Protein AF-T1CVU0-F1 (afdb_monomer_lite)

Organism: NCBI:txid1325130

Foldseek 3Di:
DDPVQQWDQDPVVRDIWHKDFDDLVVVLCVVCVVVVVVCVVVDDPVCPDPDPLNVVLLVLLVQLLCLCPPDDDPSSVVSNVVSLVVQCVVCVVVVNNCSSVSNVSNNVVVVSVVVSVVSVPDTDMFIDDPNDTD

Structure (mmCIF, N/CA/C/O backbone):
data_AF-T1CVU0-F1
#
_entry.id   AF-T1CVU0-F1
#
loop_
_atom_site.group_PDB
_atom_site.id
_atom_site.type_symbol
_atom_site.label_atom_id
_atom_site.label_alt_id
_atom_site.label_comp_id
_atom_site.label_asym_id
_atom_site.label_entity_id
_atom_site.label_seq_id
_atom_site.pdbx_PDB_ins_code
_atom_site.Cartn_x
_atom_site.Cartn_y
_atom_site.Cartn_z
_atom_site.occupancy
_atom_site.B_iso_or_equiv
_atom_site.auth_seq_id
_atom_site.auth_comp_id
_atom_site.auth_asym_id
_atom_site.auth_atom_id
_atom_site.pdbx_PDB_model_num
ATOM 1 N N . MET A 1 1 ? -11.603 7.604 27.768 1.00 63.91 1 MET A N 1
ATOM 2 C CA . MET A 1 1 ? -12.247 6.278 27.888 1.00 63.91 1 MET A CA 1
ATOM 3 C C . MET A 1 1 ? -11.857 5.702 29.229 1.00 63.91 1 MET A C 1
ATOM 5 O O . MET A 1 1 ? -10.725 5.923 29.637 1.00 63.91 1 MET A O 1
ATOM 9 N N . ASP A 1 2 ? -12.774 5.030 29.912 1.00 75.31 2 ASP A N 1
ATOM 10 C CA . ASP A 1 2 ? -12.480 4.323 31.156 1.00 75.31 2 ASP A CA 1
ATOM 11 C C . ASP A 1 2 ? -12.377 2.822 30.855 1.00 75.31 2 ASP A C 1
ATOM 13 O O . ASP A 1 2 ? -13.391 2.156 30.643 1.00 75.31 2 ASP A O 1
ATOM 17 N N . PHE A 1 3 ? -11.141 2.321 30.778 1.00 73.44 3 PHE A N 1
ATOM 18 C CA . PHE A 1 3 ? -10.831 0.915 30.494 1.00 73.44 3 PHE A CA 1
ATOM 19 C C . PHE A 1 3 ? -11.098 -0.021 31.667 1.00 73.44 3 PHE A C 1
ATOM 21 O O . PHE A 1 3 ? -11.378 -1.192 31.436 1.00 73.44 3 PHE A O 1
ATOM 28 N N . ALA A 1 4 ? -11.092 0.479 32.905 1.00 75.06 4 ALA A N 1
ATOM 29 C CA . ALA A 1 4 ? -11.453 -0.338 34.058 1.00 75.06 4 ALA A CA 1
ATOM 30 C C . ALA A 1 4 ? -12.957 -0.645 34.036 1.00 75.06 4 ALA A C 1
ATOM 32 O O . ALA A 1 4 ? -13.375 -1.787 34.214 1.00 75.06 4 ALA A O 1
ATOM 33 N N . ASN A 1 5 ? -13.765 0.368 33.719 1.00 75.25 5 ASN A N 1
ATOM 34 C CA . ASN A 1 5 ? -15.222 0.252 33.717 1.00 75.25 5 ASN A CA 1
ATOM 35 C C . ASN A 1 5 ? -15.825 -0.063 32.339 1.00 75.25 5 ASN A C 1
ATOM 37 O O . ASN A 1 5 ? -17.046 -0.100 32.219 1.00 75.25 5 ASN A O 1
ATOM 41 N N . HIS A 1 6 ? -15.005 -0.252 31.298 1.00 76.75 6 HIS A N 1
ATOM 42 C CA . HIS A 1 6 ? -15.453 -0.478 29.915 1.00 76.75 6 HIS A CA 1
ATOM 43 C C . HIS A 1 6 ? -16.478 0.560 29.429 1.00 76.75 6 HIS A C 1
ATOM 45 O O . HIS A 1 6 ? -17.419 0.253 28.693 1.00 76.75 6 HIS A O 1
ATOM 51 N N . THR A 1 7 ? -16.319 1.814 29.863 1.00 78.12 7 THR A N 1
ATOM 52 C CA . THR A 1 7 ? -17.257 2.889 29.529 1.00 78.12 7 THR A CA 1
ATOM 53 C C . THR A 1 7 ? -16.587 4.043 28.804 1.00 78.12 7 THR A C 1
ATOM 55 O O . THR A 1 7 ? -15.491 4.509 29.125 1.00 78.12 7 THR A O 1
ATOM 58 N N . TYR A 1 8 ? -17.293 4.551 27.805 1.00 78.19 8 TYR A N 1
ATOM 59 C CA . TYR A 1 8 ? -16.955 5.770 27.104 1.00 78.19 8 TYR A CA 1
ATOM 60 C C . TYR A 1 8 ? -18.013 6.829 27.421 1.00 78.19 8 TYR A C 1
ATOM 62 O O . TYR A 1 8 ? -19.190 6.679 27.101 1.00 78.19 8 TYR A O 1
ATOM 70 N N . LYS A 1 9 ? -17.594 7.907 28.090 1.00 75.12 9 LYS A N 1
ATOM 71 C CA . LYS A 1 9 ? -18.426 9.091 28.325 1.00 75.12 9 LYS A CA 1
ATOM 72 C C . LYS A 1 9 ? -18.176 10.075 27.191 1.00 75.12 9 LYS A C 1
ATOM 74 O O . LYS A 1 9 ? -17.079 10.622 27.096 1.00 75.12 9 LYS A O 1
ATOM 79 N N . ASN A 1 10 ? -19.185 10.302 26.361 1.00 73.69 10 ASN A N 1
ATOM 80 C CA . ASN A 1 10 ? -19.174 11.392 25.401 1.00 73.69 10 ASN A CA 1
ATOM 81 C C . ASN A 1 10 ? -19.626 12.668 26.127 1.00 73.69 10 ASN A C 1
ATOM 83 O O . ASN A 1 10 ? -20.785 12.781 26.533 1.00 73.69 10 ASN A O 1
ATOM 87 N N . LEU A 1 11 ? -18.689 13.594 26.341 1.00 75.69 11 LEU A N 1
ATOM 88 C CA . LEU A 1 11 ? -18.933 14.838 27.077 1.00 75.69 11 LEU A CA 1
ATOM 89 C C . LEU A 1 11 ? -19.822 15.809 26.287 1.00 75.69 11 LEU A C 1
ATOM 91 O O . LEU A 1 11 ? -20.664 16.471 26.891 1.00 75.69 11 LEU A O 1
ATOM 95 N N . ASP A 1 12 ? -19.713 15.814 24.958 1.00 74.69 12 ASP A N 1
ATOM 96 C CA . ASP A 1 12 ? -20.456 16.723 24.078 1.00 74.69 12 ASP A CA 1
ATOM 97 C C . ASP A 1 12 ? -21.939 16.351 23.992 1.00 74.69 12 ASP A C 1
ATOM 99 O O . ASP A 1 12 ? -22.819 17.206 24.057 1.00 74.69 12 ASP A O 1
ATOM 103 N N . LYS A 1 13 ? -22.238 15.050 23.897 1.00 73.12 13 LYS A N 1
ATOM 104 C CA . LYS A 1 13 ? -23.615 14.536 23.812 1.00 73.12 13 LYS A CA 1
ATOM 105 C C . LYS A 1 13 ? -24.203 14.110 25.161 1.00 73.12 13 LYS A C 1
ATOM 107 O O . LYS A 1 13 ? -25.321 13.604 25.185 1.00 73.12 13 LYS A O 1
ATOM 112 N N . LYS A 1 14 ? -23.460 14.248 26.269 1.00 73.50 14 LYS A N 1
ATOM 113 C CA . LYS A 1 14 ? -23.816 13.720 27.607 1.00 73.50 14 LYS A CA 1
ATOM 114 C C . LYS A 1 14 ? -24.277 12.250 27.587 1.00 73.50 14 LYS A C 1
ATOM 116 O O . LYS A 1 14 ? -25.102 11.840 28.400 1.00 73.50 14 LYS A O 1
ATOM 121 N N . THR A 1 15 ? -23.737 11.448 26.671 1.00 69.62 15 THR A N 1
ATOM 122 C CA . THR A 1 15 ? -24.093 10.031 26.491 1.00 69.62 15 THR A CA 1
ATOM 123 C C . THR A 1 15 ? -23.017 9.120 27.077 1.00 69.62 15 THR A C 1
ATOM 125 O O . THR A 1 15 ? -21.830 9.458 27.114 1.00 69.62 15 THR A O 1
ATOM 128 N N . ARG A 1 16 ? -23.439 7.958 27.586 1.00 70.31 16 ARG A N 1
ATOM 129 C CA . ARG A 1 16 ? -22.557 6.905 28.100 1.00 70.31 16 ARG A CA 1
ATOM 130 C C . ARG A 1 16 ? -22.704 5.676 27.223 1.00 70.31 16 ARG A C 1
ATOM 132 O O . ARG A 1 16 ? -23.779 5.095 27.168 1.00 70.31 16 ARG A O 1
ATOM 139 N N . TYR A 1 17 ? -21.604 5.272 26.613 1.00 75.56 17 TYR A N 1
ATOM 140 C CA . TYR A 1 17 ? -21.508 4.058 25.821 1.00 75.56 17 TYR A CA 1
ATOM 141 C C . TYR A 1 17 ? -20.733 3.013 26.609 1.00 75.56 17 TYR A C 1
ATOM 143 O O . TYR A 1 17 ? -19.780 3.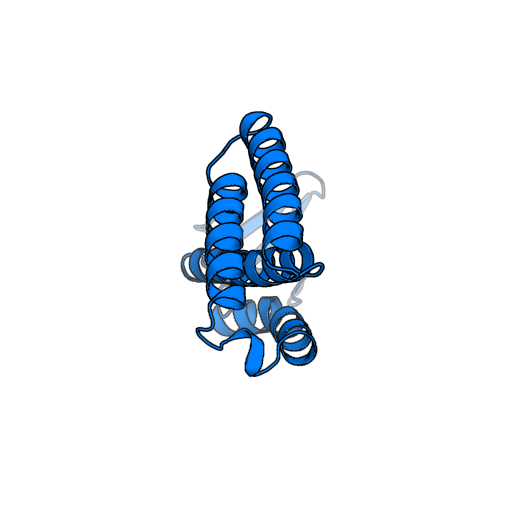341 27.322 1.00 75.56 17 TYR A O 1
ATOM 151 N N . VAL A 1 18 ? -21.127 1.755 26.468 1.00 80.56 18 VAL A N 1
ATOM 152 C CA . VAL A 1 18 ? -20.307 0.626 26.907 1.00 80.56 18 VAL A CA 1
ATOM 153 C C . VAL A 1 18 ? -19.496 0.193 25.703 1.00 80.56 18 VAL A C 1
ATOM 155 O O . VAL A 1 18 ? -20.049 0.097 24.613 1.00 80.56 18 VAL A O 1
ATOM 158 N N . PHE A 1 19 ? -18.205 -0.060 25.867 1.00 83.19 19 PHE A N 1
ATOM 159 C CA . PHE A 1 19 ? -17.436 -0.694 24.804 1.00 83.19 19 PHE A CA 1
ATOM 160 C C . PHE A 1 19 ? -17.161 -2.153 25.143 1.00 83.19 19 PHE A C 1
ATOM 162 O O . PHE A 1 19 ? -16.931 -2.501 26.300 1.00 83.19 19 PHE A O 1
ATOM 169 N N . ARG A 1 20 ? -17.218 -3.020 24.133 1.00 84.31 20 ARG A N 1
ATOM 170 C CA . ARG A 1 20 ? -16.873 -4.440 24.256 1.00 84.31 20 ARG A CA 1
ATOM 171 C C . ARG A 1 20 ? -15.812 -4.813 23.245 1.00 84.31 20 ARG A C 1
ATOM 173 O O . ARG A 1 20 ? -15.790 -4.264 22.140 1.00 84.31 20 ARG A O 1
ATOM 180 N N . ASP A 1 21 ? -14.987 -5.779 23.625 1.00 84.69 21 ASP A N 1
ATOM 181 C CA . ASP A 1 21 ? -14.034 -6.413 22.723 1.00 84.69 21 ASP A CA 1
ATOM 182 C C . ASP A 1 21 ? -14.757 -6.903 21.470 1.00 84.69 21 ASP A C 1
ATOM 184 O O . ASP A 1 21 ? -15.804 -7.556 21.539 1.00 84.69 21 ASP A O 1
ATOM 188 N N . PHE A 1 22 ? -14.202 -6.556 20.316 1.00 86.69 22 PHE A N 1
ATOM 189 C CA . PHE A 1 22 ? -14.684 -7.032 19.034 1.00 86.69 22 PHE A CA 1
ATOM 190 C C . PHE A 1 22 ? -13.738 -8.109 18.507 1.00 86.69 22 PHE A C 1
ATOM 192 O O . PHE A 1 22 ? -12.535 -8.078 18.765 1.00 86.69 22 PHE A O 1
ATOM 199 N N . ASN A 1 23 ? -14.266 -9.079 17.759 1.00 88.19 23 ASN A N 1
ATOM 200 C CA . ASN A 1 23 ? -13.429 -10.138 17.210 1.00 88.19 23 ASN A CA 1
ATOM 201 C C . ASN A 1 23 ? -12.439 -9.539 16.183 1.00 88.19 23 ASN A C 1
ATOM 203 O O . ASN A 1 23 ? -12.884 -8.998 15.163 1.00 88.19 23 ASN A O 1
ATOM 207 N N . PRO A 1 24 ? -11.114 -9.649 16.405 1.00 88.69 24 PRO A N 1
ATOM 208 C CA . PRO A 1 24 ? -10.119 -9.028 15.536 1.00 88.69 24 PRO A CA 1
ATOM 209 C C . PRO A 1 24 ? -10.153 -9.585 14.112 1.00 88.69 24 PRO A C 1
ATOM 211 O O . PRO A 1 24 ? -10.018 -8.827 13.156 1.00 88.69 24 PRO A O 1
ATOM 214 N N . TYR A 1 25 ? -10.429 -10.878 13.938 1.00 89.62 25 TYR A N 1
ATOM 215 C CA . TYR A 1 25 ? -10.530 -11.493 12.615 1.00 89.62 25 TYR A CA 1
ATOM 216 C C . TYR A 1 25 ? -11.750 -10.998 11.842 1.00 89.62 25 TYR A C 1
ATOM 218 O O . TYR A 1 25 ? -11.655 -10.758 10.639 1.00 89.62 25 TYR A O 1
ATOM 226 N N . VAL A 1 26 ? -12.885 -10.799 12.521 1.00 90.56 26 VAL A N 1
ATOM 227 C CA . VAL A 1 26 ? -14.090 -10.230 11.896 1.00 90.56 26 VAL A CA 1
ATOM 228 C C . VAL A 1 26 ? -13.836 -8.778 11.496 1.00 90.56 26 VAL A C 1
ATOM 230 O O . VAL A 1 26 ? -14.191 -8.384 10.389 1.00 90.56 26 VAL A O 1
ATOM 233 N N . PHE A 1 27 ? -13.164 -8.000 12.350 1.00 91.75 27 PHE A N 1
ATOM 234 C CA . PHE A 1 27 ? -12.804 -6.611 12.054 1.00 91.75 27 PHE A CA 1
ATOM 235 C C . PHE A 1 27 ? -11.901 -6.509 10.826 1.00 91.75 27 PHE A C 1
ATOM 237 O O . PHE A 1 27 ? -12.208 -5.771 9.892 1.00 91.75 27 PHE A O 1
ATOM 244 N N . LEU A 1 28 ? -10.821 -7.292 10.802 1.00 92.94 28 LEU A N 1
ATOM 245 C CA . LEU A 1 28 ? -9.890 -7.326 9.679 1.00 92.94 28 LEU A CA 1
ATOM 246 C C . LEU A 1 28 ? -10.591 -7.796 8.402 1.00 92.94 28 LEU A C 1
ATOM 248 O O . LEU A 1 28 ? -10.443 -7.169 7.358 1.00 92.94 28 LEU A O 1
ATOM 252 N N . SER A 1 29 ? -11.413 -8.844 8.482 1.00 92.19 29 SER A N 1
ATOM 253 C CA . SER A 1 29 ? -12.155 -9.339 7.318 1.00 92.19 29 SER A CA 1
ATOM 254 C C . SER A 1 29 ? -13.071 -8.257 6.749 1.00 92.19 29 SER A C 1
ATOM 256 O O . SER A 1 29 ? -13.006 -7.970 5.561 1.00 92.19 29 SER A O 1
ATOM 258 N N . LEU A 1 30 ? -13.871 -7.590 7.584 1.00 92.50 30 LEU A N 1
ATOM 259 C CA . LEU A 1 30 ? -14.772 -6.527 7.128 1.00 92.50 30 LEU A CA 1
ATOM 260 C C . LEU A 1 30 ? -14.022 -5.317 6.556 1.00 92.50 30 LEU A C 1
ATOM 262 O O . LEU A 1 30 ? -14.463 -4.742 5.563 1.00 92.50 30 LEU A O 1
ATOM 266 N N . LYS A 1 31 ? -12.884 -4.941 7.151 1.00 93.31 31 LYS A N 1
ATOM 267 C CA . LYS A 1 31 ? -12.074 -3.799 6.707 1.00 93.31 31 LYS A CA 1
ATOM 268 C C . LYS A 1 31 ? -11.356 -4.070 5.380 1.00 93.31 31 LYS A C 1
ATOM 270 O O . LYS A 1 31 ? -11.309 -3.188 4.526 1.00 93.31 31 LYS A O 1
ATOM 275 N N . TYR A 1 32 ? -10.808 -5.272 5.198 1.00 95.31 32 TYR A N 1
ATOM 276 C CA . TYR A 1 32 ? -9.924 -5.589 4.072 1.00 95.31 32 TYR A CA 1
ATOM 277 C C . TYR A 1 32 ? -10.594 -6.366 2.935 1.00 95.31 32 TYR A C 1
ATOM 279 O O . TYR A 1 32 ? -10.103 -6.294 1.813 1.00 95.31 32 TYR A O 1
ATOM 287 N N . LEU A 1 33 ? -11.726 -7.046 3.153 1.00 94.12 33 LEU A N 1
ATOM 288 C CA . LEU A 1 33 ? -12.432 -7.775 2.088 1.00 94.12 33 LEU A CA 1
ATOM 289 C C . LEU A 1 33 ? -12.783 -6.884 0.878 1.00 94.12 33 LEU A C 1
ATOM 291 O O . LEU A 1 33 ? -12.478 -7.297 -0.241 1.00 94.12 33 LEU A O 1
ATOM 295 N N . PRO A 1 34 ? -13.334 -5.660 1.033 1.00 94.56 34 PRO A N 1
ATOM 296 C CA . PRO A 1 34 ? -13.604 -4.795 -0.118 1.00 94.56 34 PRO A CA 1
ATOM 297 C C . PRO A 1 34 ? -12.331 -4.433 -0.893 1.00 94.56 34 PRO A C 1
ATOM 299 O O . PRO A 1 34 ? -12.338 -4.391 -2.121 1.00 94.56 34 PRO A O 1
ATOM 302 N N . ILE A 1 35 ? -11.221 -4.221 -0.181 1.00 94.56 35 ILE A N 1
ATOM 303 C CA . ILE A 1 35 ? -9.918 -3.901 -0.776 1.00 94.56 35 ILE A CA 1
ATOM 304 C C . ILE A 1 35 ? -9.387 -5.105 -1.563 1.00 94.56 35 ILE A C 1
ATOM 306 O O . ILE A 1 35 ? -8.942 -4.954 -2.699 1.00 94.56 35 ILE A O 1
ATOM 310 N N . LEU A 1 36 ? -9.482 -6.307 -0.990 1.00 93.12 36 LEU A N 1
ATOM 311 C CA . LEU A 1 36 ? -9.075 -7.549 -1.645 1.00 93.12 36 LEU A CA 1
ATOM 312 C C . LEU A 1 36 ? -9.908 -7.837 -2.897 1.00 93.12 36 LEU A C 1
ATOM 314 O O . LEU A 1 36 ? -9.349 -8.286 -3.892 1.00 93.12 36 LEU A O 1
ATOM 318 N N . LEU A 1 37 ? -11.210 -7.533 -2.886 1.00 94.94 37 LEU A N 1
ATOM 319 C CA . LEU A 1 37 ? -12.059 -7.645 -4.077 1.00 94.94 37 LEU A CA 1
ATOM 320 C C . LEU A 1 37 ? -11.599 -6.693 -5.186 1.00 94.94 37 LEU A C 1
ATOM 322 O O . LEU A 1 37 ? -11.473 -7.113 -6.332 1.00 94.94 37 LEU A O 1
ATOM 326 N N . VAL A 1 38 ? -11.285 -5.435 -4.860 1.00 94.56 38 VAL A N 1
ATOM 327 C CA . VAL A 1 38 ? -10.722 -4.492 -5.842 1.00 94.56 38 VAL A CA 1
ATOM 328 C C . VAL A 1 38 ? -9.396 -5.019 -6.390 1.00 94.56 38 VAL A C 1
ATOM 330 O O . VAL A 1 38 ? -9.191 -5.032 -7.602 1.00 94.56 38 VAL A O 1
ATOM 333 N N . PHE A 1 39 ? -8.507 -5.515 -5.528 1.00 93.88 39 PHE A N 1
ATOM 334 C CA . PHE A 1 39 ? -7.235 -6.084 -5.971 1.00 93.88 39 PHE A CA 1
ATOM 335 C C . PHE A 1 39 ? -7.417 -7.326 -6.840 1.00 93.88 39 PHE A C 1
ATOM 337 O O . PHE A 1 39 ? -6.703 -7.461 -7.827 1.00 93.88 39 PHE A O 1
ATOM 344 N N . TYR A 1 40 ? -8.397 -8.176 -6.547 1.00 92.62 40 TYR A N 1
ATOM 345 C CA . TYR A 1 40 ? -8.713 -9.336 -7.374 1.00 92.62 40 TYR A CA 1
ATOM 346 C C . TYR A 1 40 ? -9.060 -8.950 -8.820 1.00 92.62 40 TYR A C 1
ATOM 348 O O . TYR A 1 40 ? -8.607 -9.611 -9.749 1.00 92.62 40 TYR A O 1
ATOM 356 N N . PHE A 1 41 ? -9.803 -7.858 -9.030 1.00 93.50 41 PHE A N 1
ATOM 357 C CA . PHE A 1 41 ? -10.131 -7.383 -10.380 1.00 93.50 41 PHE A CA 1
ATOM 358 C C . PHE A 1 41 ? -9.016 -6.556 -11.031 1.00 93.50 41 PHE A C 1
ATOM 360 O O . PHE A 1 41 ? -8.914 -6.517 -12.256 1.00 93.50 41 PHE A O 1
ATOM 367 N N . CYS A 1 42 ? -8.187 -5.875 -10.239 1.00 93.06 42 CYS A N 1
ATOM 368 C CA . CYS A 1 42 ? -7.129 -5.016 -10.766 1.00 93.06 42 CYS A CA 1
ATOM 369 C C . CYS A 1 42 ? -5.813 -5.756 -11.036 1.00 93.06 42 CYS A C 1
ATOM 371 O O . CYS A 1 42 ? -5.035 -5.291 -11.870 1.00 93.06 42 CYS A O 1
ATOM 373 N N . PHE A 1 43 ? -5.519 -6.850 -10.330 1.00 94.06 43 PHE A N 1
ATOM 374 C CA . PHE A 1 43 ? -4.271 -7.604 -10.452 1.00 94.06 43 PHE A CA 1
ATOM 375 C C . PHE A 1 43 ? -4.450 -8.880 -11.272 1.00 94.06 43 PHE A C 1
ATOM 377 O O . PHE A 1 43 ? -5.433 -9.598 -11.159 1.00 94.06 43 PHE A O 1
ATOM 384 N N . SER A 1 44 ? -3.443 -9.171 -12.084 1.00 91.31 44 SER A N 1
ATOM 385 C CA . SER A 1 44 ? -3.333 -10.353 -12.927 1.00 91.31 44 SER A CA 1
ATOM 386 C C . SER A 1 44 ? -2.112 -11.179 -12.520 1.00 91.31 44 SER A C 1
ATOM 388 O O . SER A 1 44 ? -1.221 -10.697 -11.821 1.00 91.31 44 SER A O 1
ATOM 390 N N . MET A 1 45 ? -2.018 -12.417 -13.009 1.00 88.81 45 MET A N 1
ATOM 391 C CA . MET A 1 45 ? -0.846 -13.271 -12.774 1.00 88.81 45 MET A CA 1
ATOM 392 C C . MET A 1 45 ? 0.466 -12.623 -13.254 1.00 88.81 45 MET A C 1
ATOM 394 O O . MET A 1 45 ? 1.513 -12.820 -12.643 1.00 88.81 45 MET A O 1
ATOM 398 N N . TYR A 1 46 ? 0.410 -11.816 -14.319 1.00 88.00 46 TYR A N 1
ATOM 399 C CA . TYR A 1 46 ? 1.582 -11.147 -14.885 1.00 88.00 46 TYR A CA 1
ATOM 400 C C . TYR A 1 46 ? 2.163 -10.076 -13.966 1.00 88.00 46 TYR A C 1
ATOM 402 O O . TYR A 1 46 ? 3.372 -9.842 -14.007 1.00 88.00 46 TYR A O 1
ATOM 410 N N . ASP A 1 47 ? 1.334 -9.464 -13.119 1.00 88.38 47 ASP A N 1
ATOM 411 C CA . ASP A 1 47 ? 1.794 -8.463 -12.159 1.00 88.38 47 ASP A CA 1
ATOM 412 C C . ASP A 1 47 ? 2.789 -9.073 -11.165 1.00 88.38 47 ASP A C 1
ATOM 414 O O . ASP A 1 47 ? 3.751 -8.414 -10.797 1.00 88.38 47 ASP A O 1
ATOM 418 N N . PHE A 1 48 ? 2.622 -10.355 -10.820 1.00 89.19 48 PHE A N 1
ATOM 419 C CA . PHE A 1 48 ? 3.483 -11.095 -9.890 1.00 89.19 48 PHE 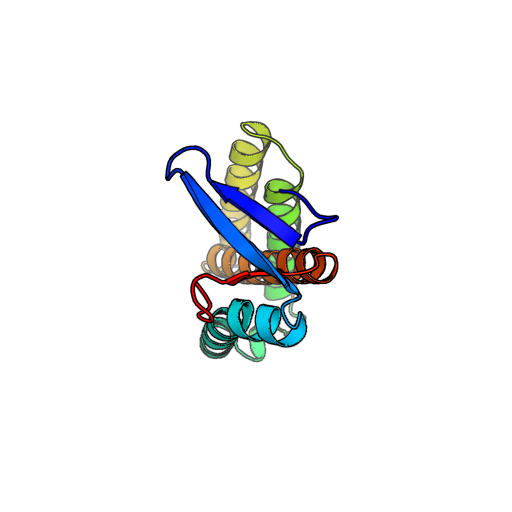A CA 1
ATOM 420 C C . PHE A 1 48 ? 4.652 -11.824 -10.568 1.00 89.19 48 PHE A C 1
ATOM 422 O O . PHE A 1 48 ? 5.356 -12.610 -9.932 1.00 89.19 48 PHE A O 1
ATOM 429 N N . SER A 1 49 ? 4.870 -11.590 -11.863 1.00 89.25 49 SER A N 1
ATOM 430 C CA . SER A 1 49 ? 6.032 -12.137 -12.563 1.00 89.25 49 SER A CA 1
ATOM 431 C C . SER A 1 49 ? 7.297 -11.345 -12.219 1.00 89.25 49 SER A C 1
ATOM 433 O O . SER A 1 49 ? 7.260 -10.124 -12.096 1.00 89.25 49 SER A O 1
ATOM 435 N N . PHE A 1 50 ? 8.445 -12.016 -12.103 1.00 87.38 50 PHE A N 1
ATOM 436 C CA . PHE A 1 50 ? 9.748 -11.381 -11.846 1.00 87.38 50 PHE A CA 1
ATOM 437 C C . PHE A 1 50 ? 10.469 -11.012 -13.149 1.00 87.38 50 PHE A C 1
ATOM 439 O O . PHE A 1 50 ? 11.602 -11.419 -13.396 1.00 87.38 50 PHE A O 1
ATOM 446 N N . ASN A 1 51 ? 9.796 -10.263 -14.020 1.00 89.69 51 ASN A N 1
ATOM 447 C CA . ASN A 1 51 ? 10.423 -9.722 -15.219 1.00 89.69 51 ASN A CA 1
ATOM 448 C C . ASN A 1 51 ? 11.096 -8.367 -14.923 1.00 89.69 51 ASN A C 1
ATOM 450 O O . ASN A 1 51 ? 10.852 -7.727 -13.900 1.00 89.69 51 ASN A O 1
ATOM 454 N N . LYS A 1 52 ? 11.969 -7.906 -15.826 1.00 87.38 52 LYS A N 1
ATOM 455 C CA . LYS A 1 52 ? 12.723 -6.656 -15.633 1.00 87.38 52 LYS A CA 1
ATOM 456 C C . LYS A 1 52 ? 11.806 -5.447 -15.397 1.00 87.38 52 LYS A C 1
ATOM 458 O O . LYS A 1 52 ? 12.107 -4.607 -14.555 1.00 87.38 52 LYS A O 1
ATOM 463 N N . ASN A 1 53 ? 10.685 -5.369 -16.112 1.00 88.25 53 ASN A N 1
ATOM 464 C CA . ASN A 1 53 ? 9.764 -4.235 -16.048 1.00 88.25 53 ASN A CA 1
ATOM 465 C C . ASN A 1 53 ? 8.998 -4.206 -14.719 1.00 88.25 53 ASN A C 1
ATOM 467 O O . ASN A 1 53 ? 8.877 -3.150 -14.098 1.00 88.25 53 ASN A O 1
ATOM 471 N N . THR A 1 54 ? 8.517 -5.360 -14.256 1.00 91.44 54 THR A N 1
ATOM 472 C CA . THR A 1 54 ? 7.793 -5.493 -12.988 1.00 91.44 54 THR A CA 1
ATOM 473 C C . THR A 1 54 ? 8.715 -5.275 -11.797 1.00 91.44 54 THR A C 1
ATOM 475 O O . THR A 1 54 ? 8.331 -4.573 -10.868 1.00 91.44 54 THR A O 1
ATOM 478 N N . ILE A 1 55 ? 9.954 -5.775 -11.841 1.00 94.06 55 ILE A N 1
ATOM 479 C CA . ILE A 1 55 ? 10.952 -5.539 -10.786 1.00 94.06 55 ILE A CA 1
ATOM 480 C C . ILE A 1 55 ? 11.242 -4.043 -10.633 1.00 94.06 55 ILE A C 1
ATOM 482 O O . ILE A 1 55 ? 11.227 -3.533 -9.515 1.00 94.06 55 ILE A O 1
ATOM 486 N N . VAL A 1 56 ? 11.459 -3.318 -11.736 1.00 94.75 56 VAL A N 1
ATOM 487 C CA . VAL A 1 56 ? 11.680 -1.862 -11.684 1.00 94.75 56 VAL A CA 1
ATOM 488 C C . VAL A 1 56 ? 10.473 -1.151 -11.073 1.00 94.75 56 VAL A C 1
ATOM 490 O O . VAL A 1 56 ? 10.637 -0.304 -10.194 1.00 94.75 56 VAL A O 1
ATOM 493 N N . ALA A 1 57 ? 9.259 -1.528 -11.481 1.00 95.75 57 ALA A N 1
ATOM 494 C CA . ALA A 1 57 ? 8.040 -0.975 -10.907 1.00 95.75 57 ALA A CA 1
ATOM 495 C C . ALA A 1 57 ? 7.916 -1.271 -9.402 1.00 95.75 57 ALA A C 1
ATOM 497 O O . ALA A 1 57 ? 7.555 -0.378 -8.638 1.00 95.75 57 ALA A O 1
ATOM 498 N N . TYR A 1 58 ? 8.259 -2.483 -8.956 1.00 95.75 58 TYR A N 1
ATOM 499 C CA . TYR A 1 58 ? 8.253 -2.857 -7.541 1.00 95.75 58 TYR A CA 1
ATOM 500 C C . TYR A 1 58 ? 9.263 -2.062 -6.718 1.00 95.75 58 TYR A C 1
ATOM 502 O O . TYR A 1 58 ? 8.923 -1.588 -5.637 1.00 95.75 58 TYR A O 1
ATOM 510 N N . VAL A 1 59 ? 10.482 -1.874 -7.227 1.00 95.88 59 VAL A N 1
ATOM 511 C CA . VAL A 1 59 ? 11.518 -1.088 -6.542 1.00 95.88 59 VAL A CA 1
ATOM 512 C C . VAL A 1 59 ? 11.068 0.363 -6.380 1.00 95.88 59 VAL A C 1
ATOM 514 O O . VAL A 1 59 ? 11.127 0.908 -5.279 1.00 95.88 59 VAL A O 1
ATOM 517 N N . LEU A 1 60 ? 10.560 0.981 -7.449 1.00 97.00 60 LEU A N 1
ATOM 518 C CA . LEU A 1 60 ? 10.047 2.352 -7.402 1.00 97.00 60 LEU A CA 1
ATOM 519 C C . LEU A 1 60 ? 8.838 2.478 -6.464 1.00 97.00 60 LEU A C 1
ATOM 521 O O . LEU A 1 60 ? 8.770 3.425 -5.682 1.00 97.00 60 LEU A O 1
ATOM 525 N N . ALA A 1 61 ? 7.921 1.509 -6.494 1.00 97.50 61 ALA A N 1
ATOM 526 C CA . ALA A 1 61 ? 6.772 1.456 -5.596 1.00 97.50 61 ALA A CA 1
ATOM 527 C C . ALA A 1 61 ? 7.194 1.345 -4.128 1.00 97.50 61 ALA A C 1
ATOM 529 O O . ALA A 1 61 ? 6.668 2.063 -3.285 1.00 97.50 61 ALA A O 1
ATOM 530 N N . PHE A 1 62 ? 8.178 0.498 -3.828 1.00 96.88 62 PHE A N 1
ATOM 531 C CA . PHE A 1 62 ? 8.712 0.332 -2.482 1.00 96.88 62 PHE A CA 1
ATOM 532 C C . PHE A 1 62 ? 9.367 1.618 -1.962 1.00 96.88 62 PHE A C 1
ATOM 534 O O . PHE A 1 62 ? 9.065 2.059 -0.854 1.00 96.88 62 PHE A O 1
ATOM 541 N N . ILE A 1 63 ? 10.202 2.274 -2.777 1.00 96.50 63 ILE A N 1
ATOM 542 C CA . ILE A 1 63 ? 10.813 3.567 -2.424 1.00 96.50 63 ILE A CA 1
ATOM 543 C C . ILE A 1 63 ? 9.726 4.627 -2.194 1.00 96.50 63 ILE A C 1
ATOM 545 O O . ILE A 1 63 ? 9.811 5.402 -1.238 1.00 96.50 63 ILE A O 1
ATOM 549 N N . LEU A 1 64 ? 8.675 4.641 -3.022 1.00 97.25 64 LEU A N 1
ATOM 550 C CA . LEU A 1 64 ? 7.533 5.536 -2.843 1.00 97.25 64 LEU A CA 1
ATOM 551 C C . LEU A 1 64 ? 6.785 5.248 -1.533 1.00 97.25 64 LEU A C 1
ATOM 553 O O . LEU A 1 64 ? 6.464 6.180 -0.798 1.00 97.25 64 LEU A O 1
ATOM 557 N N . THR A 1 65 ? 6.561 3.977 -1.188 1.00 96.81 65 THR A N 1
ATOM 558 C CA . THR A 1 65 ? 5.956 3.588 0.093 1.00 96.81 65 THR A CA 1
ATOM 559 C C . THR A 1 65 ? 6.790 4.079 1.270 1.00 96.81 65 THR A C 1
ATOM 561 O O . THR A 1 65 ? 6.228 4.639 2.213 1.00 96.81 65 THR A O 1
ATOM 564 N N . LEU A 1 66 ? 8.116 3.924 1.214 1.00 94.94 66 LEU A N 1
ATOM 565 C CA . LEU A 1 66 ? 9.005 4.423 2.260 1.00 94.94 66 LEU A CA 1
ATOM 566 C C . LEU A 1 66 ? 8.930 5.949 2.383 1.00 94.94 66 LEU A C 1
ATOM 568 O O . LEU A 1 66 ? 8.753 6.468 3.482 1.00 94.94 66 LEU A O 1
ATOM 572 N N . SER A 1 67 ? 8.991 6.663 1.256 1.00 95.25 67 SER A N 1
ATOM 573 C CA . SER A 1 67 ? 8.849 8.122 1.214 1.00 95.25 67 SER A CA 1
ATOM 574 C C . SER A 1 67 ? 7.541 8.580 1.868 1.00 95.25 67 SER A C 1
ATOM 576 O O . SER A 1 67 ? 7.548 9.484 2.700 1.00 95.25 67 SER A O 1
ATOM 578 N N . VAL A 1 68 ? 6.418 7.935 1.547 1.00 94.88 68 VAL A N 1
ATOM 579 C CA . VAL A 1 68 ? 5.102 8.347 2.052 1.00 94.88 68 VAL A CA 1
ATOM 580 C C . VAL A 1 68 ? 4.927 8.071 3.546 1.00 94.88 68 VAL A C 1
ATOM 582 O O . VAL A 1 68 ? 4.326 8.894 4.240 1.00 94.88 68 VAL A O 1
ATOM 585 N N . ASN A 1 69 ? 5.439 6.942 4.040 1.00 92.31 69 ASN A N 1
ATOM 586 C CA . ASN A 1 69 ? 5.195 6.503 5.415 1.00 92.31 69 ASN A CA 1
ATOM 587 C C . ASN A 1 69 ? 6.239 7.003 6.423 1.00 92.31 69 ASN A C 1
ATOM 589 O O . ASN A 1 69 ? 5.895 7.178 7.587 1.00 92.31 69 ASN A O 1
ATOM 593 N N . PHE A 1 70 ? 7.484 7.250 6.001 1.00 91.06 70 PHE A N 1
ATOM 594 C CA . PHE A 1 70 ? 8.577 7.616 6.913 1.00 91.06 70 PHE A CA 1
ATOM 595 C C . PHE A 1 70 ? 9.024 9.079 6.813 1.00 91.06 70 PHE A C 1
ATOM 597 O O . PHE A 1 70 ? 9.701 9.555 7.720 1.00 91.06 70 PHE A O 1
ATOM 604 N N . LEU A 1 71 ? 8.673 9.809 5.747 1.00 93.12 71 LEU A N 1
ATOM 605 C CA . LEU A 1 71 ? 9.012 11.231 5.632 1.00 93.12 71 LEU A CA 1
ATOM 606 C C . LEU A 1 71 ? 7.856 12.126 6.071 1.00 93.12 71 LEU A C 1
ATOM 608 O O . LEU A 1 71 ? 6.677 11.845 5.842 1.00 93.12 71 LEU A O 1
ATOM 612 N N . GLU A 1 72 ? 8.212 13.279 6.628 1.00 92.25 72 GLU A N 1
ATOM 613 C CA . GLU A 1 72 ? 7.244 14.264 7.088 1.00 92.25 72 GLU A CA 1
ATOM 614 C C . GLU A 1 72 ? 6.955 15.342 6.034 1.00 92.25 72 GLU A C 1
ATOM 616 O O . GLU A 1 72 ? 7.830 15.791 5.287 1.00 92.25 72 GLU A O 1
ATOM 621 N N . ASN A 1 73 ? 5.695 15.788 6.013 1.00 90.94 73 ASN A N 1
ATOM 622 C CA . ASN A 1 73 ? 5.216 17.035 5.412 1.00 90.94 73 ASN A CA 1
ATOM 623 C C . ASN A 1 73 ? 5.835 17.390 4.047 1.00 90.94 73 ASN A C 1
ATOM 625 O O . ASN A 1 73 ? 5.430 16.849 3.015 1.00 90.94 73 ASN A O 1
ATOM 629 N N . LEU A 1 74 ? 6.767 18.347 4.036 1.00 91.62 74 LEU A N 1
ATOM 630 C CA . LEU A 1 74 ? 7.352 18.915 2.826 1.00 91.62 74 LEU A CA 1
ATOM 631 C C . LEU A 1 74 ? 8.266 17.910 2.113 1.00 91.62 74 LEU A C 1
ATOM 633 O O . LEU A 1 74 ? 8.154 17.738 0.899 1.00 91.62 74 LEU A O 1
ATOM 637 N N . ALA A 1 75 ? 9.108 17.201 2.870 1.00 92.56 75 ALA A N 1
ATOM 638 C CA . ALA A 1 75 ? 10.031 16.206 2.332 1.00 92.56 75 ALA A CA 1
ATOM 639 C C . ALA A 1 75 ? 9.272 15.067 1.644 1.00 92.56 75 ALA A C 1
ATOM 641 O O . ALA A 1 75 ? 9.631 14.672 0.535 1.00 92.56 75 ALA A O 1
ATOM 642 N N . ARG A 1 76 ? 8.166 14.607 2.242 1.00 95.25 76 ARG A N 1
ATOM 643 C CA . ARG A 1 76 ? 7.278 13.607 1.634 1.00 95.25 76 ARG A CA 1
ATOM 644 C C . ARG A 1 76 ? 6.749 14.056 0.275 1.00 95.25 76 ARG A C 1
ATOM 646 O O . ARG A 1 76 ? 6.865 13.319 -0.698 1.00 95.25 76 ARG A O 1
ATOM 653 N N . LYS A 1 77 ? 6.200 15.273 0.190 1.00 94.31 77 LYS A N 1
ATOM 654 C CA . LYS A 1 77 ? 5.625 15.806 -1.058 1.00 94.31 77 LYS A CA 1
ATOM 655 C C . LYS A 1 77 ? 6.669 15.891 -2.172 1.00 94.31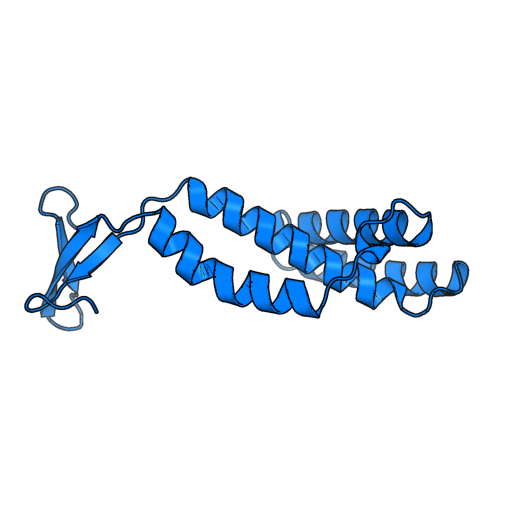 77 LYS A C 1
ATOM 657 O O . LYS A 1 77 ? 6.415 15.407 -3.271 1.00 94.31 77 LYS A O 1
ATOM 662 N N . PHE A 1 78 ? 7.838 16.463 -1.880 1.00 95.88 78 PHE A N 1
ATOM 663 C CA . PHE A 1 78 ? 8.904 16.603 -2.874 1.00 95.88 78 PHE A CA 1
ATOM 664 C C . PHE A 1 78 ? 9.467 15.255 -3.316 1.00 95.88 78 PHE A C 1
ATOM 666 O O . PHE A 1 78 ? 9.560 15.002 -4.512 1.00 95.88 78 PHE A O 1
ATOM 673 N N . THR A 1 79 ? 9.806 14.372 -2.376 1.00 94.75 79 THR A N 1
ATOM 674 C CA . THR A 1 79 ? 10.373 13.057 -2.716 1.00 94.75 79 THR A CA 1
ATOM 675 C C . THR A 1 79 ? 9.386 12.201 -3.502 1.00 94.75 79 THR A C 1
ATOM 677 O O . THR A 1 79 ? 9.770 11.633 -4.519 1.00 94.75 79 THR A O 1
ATOM 680 N N . SER A 1 80 ? 8.106 12.178 -3.115 1.00 95.75 80 SER A N 1
ATOM 681 C CA . SER A 1 80 ? 7.062 11.478 -3.872 1.00 95.75 80 SER A CA 1
ATOM 682 C C . SER A 1 80 ? 6.919 12.029 -5.296 1.00 95.75 80 SER A C 1
ATOM 684 O O . SER A 1 80 ? 6.873 11.254 -6.248 1.00 95.75 80 SER A O 1
ATOM 686 N N . ALA A 1 81 ? 6.916 13.357 -5.471 1.00 95.88 81 ALA A N 1
ATOM 687 C CA . ALA A 1 81 ? 6.854 13.975 -6.797 1.00 95.88 81 ALA A CA 1
ATOM 688 C C . ALA A 1 81 ? 8.078 13.625 -7.663 1.00 95.88 81 ALA A C 1
ATOM 690 O O . ALA A 1 81 ? 7.924 13.281 -8.833 1.00 95.88 81 ALA A O 1
ATOM 691 N N . ILE A 1 82 ? 9.282 13.653 -7.082 1.00 96.50 82 ILE A N 1
ATOM 692 C CA . ILE A 1 82 ? 10.524 13.280 -7.772 1.00 96.50 82 ILE A CA 1
ATOM 693 C C . ILE A 1 82 ? 10.485 11.811 -8.200 1.00 96.50 82 ILE A C 1
ATOM 695 O O . ILE A 1 82 ? 10.797 11.516 -9.349 1.00 96.50 82 ILE A O 1
ATOM 699 N N . ILE A 1 83 ? 10.064 10.892 -7.325 1.00 96.44 83 ILE A N 1
ATOM 700 C CA . ILE A 1 83 ? 9.951 9.463 -7.657 1.00 96.44 83 ILE A CA 1
ATOM 701 C C . ILE A 1 83 ? 8.976 9.252 -8.820 1.00 96.44 83 ILE A C 1
ATOM 703 O O . ILE A 1 83 ? 9.276 8.484 -9.733 1.00 96.44 83 ILE A O 1
ATOM 707 N N . LEU A 1 84 ? 7.840 9.957 -8.831 1.00 96.12 84 LEU A N 1
ATOM 708 C CA . LEU A 1 84 ? 6.871 9.861 -9.925 1.00 96.12 84 LEU A CA 1
ATOM 709 C C . LEU A 1 84 ? 7.437 10.405 -11.244 1.00 96.12 84 LEU A C 1
ATOM 711 O O . LEU A 1 84 ? 7.323 9.737 -12.272 1.00 96.12 84 LEU A O 1
ATOM 715 N N . LEU A 1 85 ? 8.118 11.553 -11.227 1.00 96.06 85 LEU A N 1
ATOM 716 C CA . LEU A 1 85 ? 8.786 12.092 -12.418 1.00 96.06 85 LEU A CA 1
ATOM 717 C C . LEU A 1 85 ? 9.894 11.160 -12.930 1.00 96.06 85 LEU A C 1
ATOM 719 O O . LEU A 1 85 ? 9.985 10.912 -14.132 1.00 96.06 85 LEU A O 1
ATOM 723 N N . LEU A 1 86 ? 10.695 10.587 -12.029 1.00 95.62 86 LEU A N 1
ATOM 724 C CA . LEU A 1 86 ? 11.713 9.596 -12.382 1.00 95.62 86 LEU A CA 1
ATOM 725 C C . LEU A 1 86 ? 11.083 8.335 -12.972 1.00 95.62 86 LEU A C 1
ATOM 727 O O . LEU A 1 86 ? 11.574 7.829 -13.975 1.00 95.62 86 LEU A O 1
ATOM 731 N N . SER A 1 87 ? 9.975 7.851 -12.406 1.00 95.44 87 SER A N 1
ATOM 732 C CA . SER A 1 87 ? 9.260 6.691 -12.944 1.00 95.44 87 SER A CA 1
ATOM 733 C C . SER A 1 87 ? 8.733 6.940 -14.358 1.00 95.44 87 SER A C 1
ATOM 735 O O . SER A 1 87 ? 8.767 6.037 -15.189 1.00 95.44 87 SER A O 1
ATOM 737 N N . PHE A 1 88 ? 8.330 8.175 -14.669 1.00 94.50 88 PHE A N 1
ATOM 738 C CA . PHE A 1 88 ? 7.967 8.564 -16.027 1.00 94.50 88 PHE A CA 1
ATOM 739 C C . PHE A 1 88 ? 9.193 8.515 -16.947 1.00 94.50 88 PHE A C 1
ATOM 741 O O . PHE A 1 88 ? 9.164 7.816 -17.954 1.00 94.50 88 PHE A O 1
ATOM 748 N N . GLY A 1 89 ? 10.304 9.158 -16.566 1.00 93.56 89 GLY A N 1
ATOM 749 C CA . GLY A 1 89 ? 11.544 9.153 -17.353 1.00 93.56 89 GLY A CA 1
ATOM 750 C C . GLY A 1 89 ? 12.107 7.749 -17.615 1.00 93.56 89 GLY A C 1
ATOM 751 O O . GLY A 1 89 ? 12.471 7.426 -18.744 1.00 93.56 89 GLY A O 1
ATOM 752 N N . ILE A 1 90 ? 12.112 6.884 -16.596 1.00 94.19 90 ILE A N 1
ATOM 753 C CA . ILE A 1 90 ? 12.522 5.477 -16.725 1.00 94.19 90 ILE A CA 1
ATOM 754 C C . ILE A 1 90 ? 11.557 4.719 -17.645 1.00 94.19 90 ILE A C 1
ATOM 756 O O . ILE A 1 90 ? 12.000 3.921 -18.470 1.00 94.19 90 ILE A O 1
ATOM 760 N N . GLY A 1 91 ? 10.253 4.993 -17.545 1.00 94.06 91 GLY A N 1
ATOM 761 C CA . GLY A 1 91 ? 9.236 4.406 -18.415 1.00 94.06 91 GLY A CA 1
ATOM 762 C C . GLY A 1 91 ? 9.496 4.698 -19.893 1.00 94.06 91 GLY A C 1
ATOM 763 O O . GLY A 1 91 ? 9.457 3.775 -20.702 1.00 94.06 91 GLY A O 1
ATOM 764 N N . PHE A 1 92 ? 9.856 5.941 -20.236 1.00 93.38 92 PHE A N 1
ATOM 765 C CA . PHE A 1 92 ? 10.252 6.304 -21.604 1.00 93.38 92 PHE A CA 1
ATOM 766 C C . PHE A 1 92 ? 11.508 5.566 -22.069 1.00 93.38 92 PHE A C 1
ATOM 768 O O . PHE A 1 92 ? 11.528 5.056 -23.184 1.00 93.38 92 PHE A O 1
ATOM 775 N N . PHE A 1 93 ? 12.538 5.470 -21.223 1.00 92.75 93 PHE A N 1
ATOM 776 C CA . PHE A 1 93 ? 13.787 4.783 -21.574 1.00 92.75 93 PHE A CA 1
ATOM 777 C C . PHE A 1 93 ? 13.604 3.271 -21.790 1.00 92.75 93 PHE A C 1
ATOM 779 O O . PHE A 1 93 ? 14.319 2.664 -22.581 1.00 92.75 93 PHE A O 1
ATOM 786 N N . MET A 1 94 ? 12.655 2.654 -21.085 1.00 91.88 94 MET A N 1
ATOM 787 C CA . MET A 1 94 ? 12.362 1.220 -21.175 1.00 91.88 94 MET A CA 1
ATOM 788 C C . MET A 1 94 ? 11.245 0.878 -22.172 1.00 91.88 94 MET A C 1
ATOM 790 O O . MET A 1 94 ? 10.805 -0.270 -22.190 1.00 91.88 94 MET A O 1
ATOM 794 N N . GLU A 1 95 ? 10.749 1.854 -22.941 1.00 90.69 95 GLU A N 1
ATOM 795 C CA . GLU A 1 95 ? 9.584 1.707 -23.834 1.00 90.69 95 GLU A CA 1
ATOM 796 C C . GLU A 1 95 ? 8.316 1.200 -23.110 1.00 90.69 95 GLU A C 1
ATOM 798 O O . GLU A 1 95 ? 7.403 0.630 -23.706 1.00 90.69 95 GLU A O 1
ATOM 803 N N . ASN A 1 96 ? 8.231 1.432 -21.796 1.00 89.56 96 ASN A N 1
ATOM 804 C CA . ASN A 1 96 ? 7.094 1.072 -20.957 1.00 89.56 96 ASN A CA 1
ATOM 805 C C . ASN A 1 96 ? 6.391 2.336 -20.454 1.00 89.56 96 ASN A C 1
ATOM 807 O O . ASN A 1 96 ? 6.577 2.778 -19.317 1.00 89.56 96 ASN A O 1
ATOM 811 N N . TYR A 1 97 ? 5.540 2.905 -21.306 1.00 89.19 97 TYR A N 1
ATOM 812 C CA . TYR A 1 97 ? 4.803 4.140 -21.015 1.00 89.19 97 TYR A CA 1
ATOM 813 C C . TYR A 1 97 ? 3.866 4.029 -19.803 1.00 89.19 97 TYR A C 1
ATOM 815 O O . TYR A 1 97 ? 3.546 5.032 -19.167 1.00 89.19 97 TYR A O 1
ATOM 823 N N . PHE A 1 98 ? 3.458 2.811 -19.441 1.00 92.00 98 PHE A N 1
ATOM 824 C CA . PHE A 1 98 ? 2.570 2.553 -18.309 1.00 92.00 98 PHE A CA 1
ATOM 825 C C . PHE A 1 98 ? 3.316 2.279 -16.999 1.00 92.00 98 PHE A C 1
ATOM 827 O O . PHE A 1 98 ? 2.678 1.963 -15.994 1.00 92.00 98 PHE A O 1
ATOM 834 N N . LEU A 1 99 ? 4.646 2.432 -16.962 1.00 93.56 99 LEU A N 1
ATOM 835 C CA . LEU A 1 99 ? 5.448 2.156 -15.768 1.00 93.56 99 LEU A CA 1
ATOM 836 C C . LEU A 1 99 ? 4.927 2.899 -14.531 1.00 93.56 99 LEU A C 1
ATOM 838 O O . LEU A 1 99 ? 4.783 2.290 -13.476 1.00 93.56 99 LEU A O 1
ATOM 842 N N . VAL A 1 100 ? 4.566 4.179 -14.667 1.00 94.88 100 VAL A N 1
ATOM 843 C CA . VAL A 1 100 ? 4.009 4.985 -13.564 1.00 94.88 100 VAL A CA 1
ATOM 844 C C . VAL A 1 100 ? 2.732 4.360 -12.993 1.00 94.88 100 VAL A C 1
ATOM 846 O O . VAL A 1 100 ? 2.556 4.309 -11.777 1.00 94.88 100 VAL A O 1
ATOM 849 N N . ALA A 1 101 ? 1.850 3.843 -13.853 1.00 94.56 101 ALA A N 1
ATOM 850 C CA . ALA A 1 101 ? 0.615 3.197 -13.421 1.00 94.56 101 ALA A CA 1
ATOM 851 C C . ALA A 1 101 ? 0.906 1.906 -12.639 1.00 94.56 101 ALA A C 1
ATOM 853 O O . ALA A 1 101 ? 0.302 1.678 -11.591 1.00 94.56 101 ALA A O 1
ATOM 854 N N . TYR A 1 102 ? 1.878 1.105 -13.091 1.00 94.81 102 TYR A N 1
ATOM 855 C CA . TYR A 1 102 ? 2.334 -0.078 -12.354 1.00 94.81 102 TYR A CA 1
ATOM 856 C C . TYR A 1 102 ? 2.967 0.291 -11.007 1.00 94.81 102 TYR A C 1
ATOM 858 O O . TYR A 1 102 ? 2.648 -0.329 -9.996 1.00 94.81 102 TYR A O 1
ATOM 866 N N . VAL A 1 103 ? 3.797 1.338 -10.962 1.00 96.50 103 VAL A N 1
ATOM 867 C CA . VAL A 1 103 ? 4.393 1.850 -9.718 1.00 96.50 103 VAL A CA 1
ATOM 868 C C . VAL A 1 103 ? 3.311 2.241 -8.715 1.00 96.50 103 VAL A C 1
ATOM 870 O O . VAL A 1 103 ? 3.369 1.819 -7.563 1.00 96.50 103 VAL A O 1
ATOM 873 N N . LEU A 1 104 ? 2.290 2.989 -9.142 1.00 96.38 104 LEU A N 1
ATOM 874 C CA . LEU A 1 104 ? 1.176 3.386 -8.275 1.00 96.38 104 LEU A CA 1
ATOM 875 C C . LEU A 1 104 ? 0.342 2.187 -7.814 1.00 96.38 104 LEU A C 1
ATOM 877 O O . LEU A 1 104 ? -0.005 2.089 -6.637 1.00 96.38 104 LEU A O 1
ATOM 881 N N . LYS A 1 105 ? 0.052 1.252 -8.722 1.00 95.44 105 LYS A N 1
ATOM 882 C CA . LYS A 1 105 ? -0.677 0.018 -8.417 1.00 95.44 105 LYS A CA 1
ATOM 883 C C . LYS A 1 105 ? 0.043 -0.800 -7.342 1.00 95.44 105 LYS A C 1
ATOM 885 O O . LYS A 1 105 ? -0.575 -1.204 -6.358 1.00 95.44 105 LYS A O 1
ATOM 890 N N . TYR A 1 106 ? 1.350 -1.004 -7.487 1.00 96.00 106 TYR A N 1
ATOM 891 C CA . TYR A 1 106 ? 2.150 -1.758 -6.520 1.00 96.00 106 TYR A CA 1
ATOM 892 C C . TYR A 1 106 ? 2.369 -0.981 -5.219 1.00 96.00 106 TYR A C 1
ATOM 894 O O . TYR A 1 106 ? 2.347 -1.577 -4.148 1.00 96.00 106 TYR A O 1
ATOM 902 N N . PHE A 1 107 ? 2.486 0.345 -5.282 1.00 96.94 107 PHE A N 1
ATOM 903 C CA . PHE A 1 107 ? 2.541 1.204 -4.099 1.00 96.94 107 PHE A CA 1
ATOM 904 C C . PHE A 1 107 ? 1.288 1.036 -3.228 1.00 96.94 107 PHE A C 1
ATOM 906 O O . PHE A 1 107 ? 1.407 0.868 -2.014 1.00 96.94 107 PHE A O 1
ATOM 913 N N . LEU A 1 108 ? 0.094 1.021 -3.834 1.00 95.75 108 LEU A N 1
ATOM 914 C CA . LEU A 1 108 ? -1.161 0.792 -3.111 1.00 95.75 108 LEU A CA 1
ATOM 915 C C . LEU A 1 108 ? -1.195 -0.589 -2.455 1.00 95.75 108 LEU A C 1
ATOM 917 O O . LEU A 1 108 ? -1.582 -0.698 -1.293 1.00 95.75 108 LEU A O 1
ATOM 921 N N . LEU A 1 109 ? -0.749 -1.626 -3.169 1.00 95.56 109 LEU A N 1
ATOM 922 C CA . LEU A 1 109 ? -0.655 -2.982 -2.627 1.00 95.56 109 LEU A CA 1
ATOM 923 C C . LEU A 1 109 ? 0.237 -3.026 -1.379 1.00 95.56 109 LEU A C 1
ATOM 925 O O . LEU A 1 109 ? -0.182 -3.537 -0.341 1.00 95.56 109 LEU A O 1
ATOM 929 N N . ILE A 1 110 ? 1.440 -2.450 -1.456 1.00 96.06 110 ILE A N 1
ATOM 930 C CA . ILE A 1 110 ? 2.389 -2.432 -0.335 1.00 96.06 110 ILE 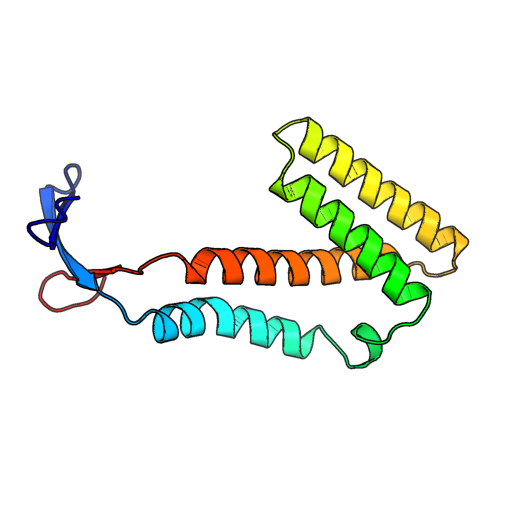A CA 1
ATOM 931 C C . ILE A 1 110 ? 1.822 -1.615 0.837 1.00 96.06 110 ILE A C 1
ATOM 933 O O . ILE A 1 110 ? 1.913 -2.053 1.982 1.00 96.06 110 ILE A O 1
ATOM 937 N N . CYS A 1 111 ? 1.187 -0.467 0.580 1.00 95.44 111 CYS A N 1
ATOM 938 C CA . CYS A 1 111 ? 0.539 0.335 1.623 1.00 95.44 111 CYS A CA 1
ATOM 939 C C . CYS A 1 111 ? -0.584 -0.432 2.335 1.00 95.44 111 CYS A C 1
ATOM 941 O O . CYS A 1 111 ? -0.676 -0.376 3.559 1.00 95.44 111 CYS A O 1
ATOM 943 N N . VAL A 1 112 ? -1.413 -1.180 1.601 1.00 95.06 112 VAL A N 1
ATOM 944 C CA . VAL A 1 112 ? -2.463 -2.018 2.201 1.00 95.06 112 VAL A CA 1
ATOM 945 C C . VAL A 1 112 ? -1.855 -3.108 3.079 1.00 95.06 112 VAL A C 1
ATOM 947 O O . VAL A 1 112 ? -2.319 -3.293 4.201 1.00 95.06 112 VAL A O 1
ATOM 950 N N . PHE A 1 113 ? -0.793 -3.781 2.626 1.00 94.69 113 PHE A N 1
ATOM 951 C CA . PHE A 1 113 ? -0.087 -4.760 3.456 1.00 94.69 113 PHE A CA 1
ATOM 952 C C . PHE A 1 113 ? 0.528 -4.136 4.710 1.00 94.69 113 PHE A C 1
ATOM 954 O O . PHE A 1 113 ? 0.448 -4.730 5.784 1.00 94.69 113 PHE A O 1
ATOM 961 N N . LEU A 1 114 ? 1.101 -2.935 4.597 1.00 94.44 114 LEU A N 1
ATOM 962 C CA . LEU A 1 114 ? 1.670 -2.216 5.734 1.00 94.44 114 LEU A CA 1
ATOM 963 C C . LEU A 1 114 ? 0.597 -1.894 6.782 1.00 94.44 114 LEU A C 1
ATOM 965 O O . LEU A 1 114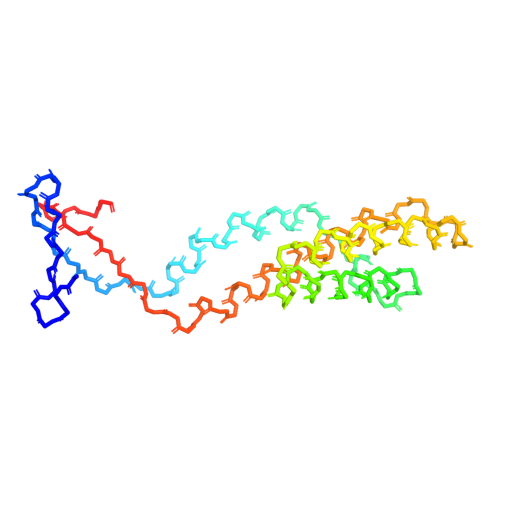 ? 0.790 -2.184 7.959 1.00 94.44 114 LEU A O 1
ATOM 969 N N . ILE A 1 115 ? -0.544 -1.335 6.368 1.00 93.44 115 ILE A N 1
ATOM 970 C CA . ILE A 1 115 ? -1.636 -0.993 7.293 1.00 93.44 115 ILE A CA 1
ATOM 971 C C . ILE A 1 115 ? -2.255 -2.267 7.880 1.00 93.44 115 ILE A C 1
ATOM 973 O O . ILE A 1 115 ? -2.523 -2.305 9.077 1.00 93.44 115 ILE A O 1
ATOM 977 N N . PHE A 1 116 ? -2.409 -3.329 7.084 1.00 94.56 116 PHE A N 1
ATOM 978 C CA . PHE A 1 116 ? -2.877 -4.625 7.576 1.00 94.56 116 PHE A CA 1
ATOM 979 C C . PHE A 1 116 ? -1.958 -5.174 8.669 1.00 94.56 116 PHE A C 1
ATOM 981 O O . PHE A 1 116 ? -2.432 -5.594 9.722 1.00 94.56 116 PHE A O 1
ATOM 988 N N . TYR A 1 117 ? -0.643 -5.119 8.449 1.00 93.69 117 TYR A N 1
ATOM 989 C CA . TYR A 1 117 ? 0.345 -5.540 9.437 1.00 93.69 117 TYR A CA 1
ATOM 990 C C . TYR A 1 117 ? 0.263 -4.715 10.728 1.00 93.69 117 TYR A C 1
ATOM 992 O O . TYR A 1 117 ? 0.309 -5.279 11.819 1.00 93.69 117 TYR A O 1
ATOM 1000 N N . LEU A 1 118 ? 0.094 -3.394 10.620 1.00 92.25 118 LEU A N 1
ATOM 1001 C CA . LEU A 1 118 ? -0.094 -2.528 11.786 1.00 92.25 118 LEU A CA 1
ATOM 1002 C C . LEU A 1 118 ? -1.397 -2.856 12.533 1.00 92.25 118 LEU A C 1
ATOM 1004 O O . LEU A 1 118 ? -1.387 -2.945 13.758 1.00 92.25 118 LEU A O 1
ATOM 1008 N N . ASP A 1 119 ? -2.495 -3.095 11.810 1.00 92.38 119 ASP A N 1
ATOM 1009 C CA . ASP A 1 119 ? -3.803 -3.431 12.383 1.00 92.38 119 ASP A CA 1
ATOM 1010 C C . ASP A 1 119 ? -3.802 -4.742 13.181 1.00 92.38 119 ASP A C 1
ATOM 1012 O O . ASP A 1 119 ? -4.555 -4.857 14.147 1.00 92.38 119 ASP A O 1
ATOM 1016 N N . LEU A 1 120 ? -2.941 -5.709 12.840 1.00 90.19 120 LEU A N 1
ATOM 1017 C CA . LEU A 1 120 ? -2.784 -6.947 13.617 1.00 90.19 120 LEU A CA 1
ATOM 1018 C C . LEU A 1 120 ? -2.328 -6.688 15.063 1.00 90.19 120 LEU A C 1
ATOM 1020 O O . LEU A 1 120 ? -2.602 -7.502 15.944 1.00 90.19 120 LEU A O 1
ATOM 1024 N N . GLY A 1 121 ? -1.638 -5.571 15.315 1.00 87.69 121 GLY A N 1
ATOM 1025 C CA . GLY A 1 121 ? -1.176 -5.181 16.647 1.00 87.69 121 GLY A CA 1
ATOM 1026 C C . GLY A 1 121 ? -2.241 -4.504 17.515 1.00 87.69 121 GLY A C 1
ATOM 1027 O O . GLY A 1 121 ? -2.022 -4.328 18.716 1.00 87.69 121 GLY A O 1
ATOM 1028 N N . PHE A 1 122 ? -3.389 -4.122 16.947 1.00 85.88 122 PHE A N 1
ATOM 1029 C CA . PHE A 1 122 ? -4.429 -3.383 17.661 1.00 85.88 122 PHE A CA 1
ATOM 1030 C C . PHE A 1 122 ? -5.591 -4.285 18.084 1.00 85.88 122 PHE A C 1
ATOM 1032 O O . PHE A 1 122 ? -6.019 -5.183 17.362 1.00 85.88 122 PHE A O 1
ATOM 1039 N N . LYS A 1 123 ? -6.151 -4.009 19.268 1.00 85.50 123 LYS A N 1
ATOM 1040 C CA . LYS A 1 123 ? -7.394 -4.637 19.734 1.00 85.50 123 LYS A CA 1
ATOM 1041 C C . LYS A 1 123 ? -8.589 -3.772 19.322 1.00 85.50 123 LYS A C 1
ATOM 1043 O O . LYS A 1 123 ? -8.677 -2.636 19.793 1.00 85.50 123 LYS A O 1
ATOM 1048 N N . PRO A 1 124 ? -9.494 -4.260 18.458 1.00 86.56 124 PRO A N 1
ATOM 1049 C CA . PRO A 1 124 ? -10.678 -3.505 18.083 1.00 86.56 124 PRO A CA 1
ATOM 1050 C C . PRO A 1 124 ? -11.746 -3.583 19.178 1.00 86.56 124 PRO A C 1
ATOM 1052 O O . PRO A 1 124 ? -11.984 -4.635 19.773 1.00 86.56 124 PRO A O 1
ATOM 1055 N N . PHE A 1 125 ? -12.431 -2.464 19.396 1.00 85.19 125 PHE A N 1
ATOM 1056 C CA . PHE A 1 125 ? -13.551 -2.351 20.325 1.00 85.19 125 PHE A CA 1
ATOM 1057 C C . PHE A 1 125 ? -14.802 -1.905 19.571 1.00 85.19 125 PHE A C 1
ATOM 1059 O O . PHE A 1 125 ? -14.727 -1.106 18.640 1.00 85.19 125 PHE A O 1
ATOM 1066 N N . SER A 1 126 ? -15.956 -2.404 20.000 1.00 83.25 126 SER A N 1
ATOM 1067 C CA . SER A 1 126 ? -17.273 -1.988 19.515 1.00 83.25 126 SER A CA 1
ATOM 1068 C C . SER A 1 126 ? -17.963 -1.124 20.561 1.00 83.25 126 SER A C 1
ATOM 1070 O O . SER A 1 126 ? -17.888 -1.429 21.752 1.00 83.25 126 SER A O 1
ATOM 1072 N N . LEU A 1 127 ? -18.628 -0.049 20.134 1.00 83.62 127 LEU A N 1
ATOM 1073 C CA . LEU A 1 127 ? -19.465 0.772 21.006 1.00 83.62 127 LEU A CA 1
ATOM 1074 C C . LEU A 1 127 ? -20.882 0.203 21.026 1.00 83.62 127 LEU A C 1
ATOM 1076 O O . LEU A 1 127 ? -21.452 -0.111 19.985 1.00 83.62 127 LEU A O 1
ATOM 1080 N N . ILE A 1 128 ? -21.439 0.070 22.225 1.00 80.88 128 ILE A N 1
ATOM 1081 C CA . ILE A 1 128 ? -22.770 -0.473 22.466 1.00 80.88 128 ILE A CA 1
ATOM 1082 C C . ILE A 1 128 ? -23.613 0.571 23.193 1.00 80.88 128 ILE A C 1
ATOM 1084 O O . ILE A 1 128 ? -23.242 1.064 24.263 1.00 80.88 128 ILE A O 1
ATOM 1088 N N . GLU A 1 129 ? -24.789 0.845 22.637 1.00 77.50 129 GLU A N 1
ATOM 1089 C CA . GLU A 1 129 ? -25.869 1.609 23.263 1.00 77.50 129 GLU A CA 1
ATOM 1090 C C . GLU A 1 129 ? -27.161 0.799 23.149 1.00 77.50 129 GLU A C 1
ATOM 1092 O O . GLU A 1 129 ? -27.487 0.280 22.084 1.00 77.50 129 GLU A O 1
ATOM 1097 N N . ASN 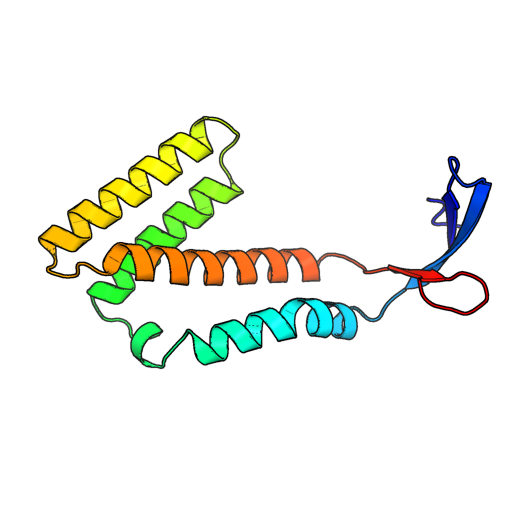A 1 130 ? -27.898 0.644 24.253 1.00 73.38 130 ASN A N 1
ATOM 1098 C CA . ASN A 1 130 ? -29.181 -0.074 24.281 1.00 73.38 130 ASN A CA 1
ATOM 1099 C C . ASN A 1 130 ? -29.138 -1.474 23.621 1.00 73.38 130 ASN A C 1
ATOM 1101 O O . ASN A 1 130 ? -30.023 -1.829 22.843 1.00 73.38 130 ASN A O 1
ATOM 1105 N N . ASN A 1 131 ? -28.098 -2.268 23.915 1.00 74.19 131 ASN A N 1
ATOM 1106 C CA . ASN A 1 131 ? -27.834 -3.592 23.323 1.00 74.19 131 ASN A CA 1
ATOM 1107 C C . ASN A 1 131 ? -27.624 -3.615 21.795 1.00 74.19 131 ASN A C 1
ATOM 1109 O O . ASN A 1 131 ? -27.636 -4.691 21.196 1.00 74.19 131 ASN A O 1
ATOM 1113 N N . LYS A 1 132 ? -27.385 -2.467 21.157 1.00 73.06 132 LYS A N 1
ATOM 1114 C CA . LYS A 1 132 ? -27.056 -2.374 19.732 1.00 73.06 132 LYS A CA 1
ATOM 1115 C C . LYS A 1 132 ? -25.637 -1.857 19.545 1.00 73.06 132 LYS A C 1
ATOM 1117 O O . LYS A 1 132 ? -25.199 -0.977 20.283 1.00 73.06 132 LYS A O 1
ATOM 1122 N N . VAL A 1 133 ? -24.935 -2.427 18.567 1.00 74.69 133 VAL A N 1
ATOM 1123 C CA . VAL A 1 133 ? -23.653 -1.898 18.087 1.00 74.69 133 VAL A CA 1
ATOM 1124 C C . VAL A 1 133 ? -23.940 -0.632 17.284 1.00 74.69 133 VAL A C 1
ATOM 1126 O O . VAL A 1 133 ? -24.867 -0.635 16.470 1.00 74.69 133 VAL A O 1
ATOM 1129 N N . ILE A 1 134 ? -23.179 0.426 17.549 1.00 71.38 134 ILE A N 1
ATOM 1130 C CA . ILE A 1 134 ? -23.277 1.731 16.879 1.00 71.38 134 ILE A CA 1
ATOM 1131 C C . ILE A 1 134 ? -22.080 1.927 15.962 1.00 71.38 134 ILE A C 1
ATOM 1133 O O . ILE A 1 134 ? -20.961 1.556 16.390 1.00 71.38 134 ILE A O 1
#

Secondary structure (DSSP, 8-state):
-BTTTTEEEETTTTEEEEEEE--HHHHHHHHHHHHHHHHHHH--GGGGS--HHHHHHHHHHHHHHHHHHHS-HHHHHHHHHHHHHHHHHHHHHTT-TTHHHHHHHHHHHHHHHHHHHHHTTS--EEEEETTEE-

Sequence (134 aa):
MDFANHTYKNLDKKTRYVFRDFNPYVFLSLKYLPILLVFYFCFSMYDFSFNKNTIVAYVLAFILTLSVNFLENLARKFTSAIILLLSFGIGFFMENYFLVAYVLKYFLLICVFLIFYLDLGFKPFSLIENNKVI

Radius of gyration: 20.88 Å; chains: 1; bounding box: 43×32×58 Å

pLDDT: mean 89.25, std 7.88, range [63.91, 97.5]